Protein 6T6E (pdb70)

Radius of gyration: 10.38 Å; Cα contacts (8 Å, |Δi|>4): 105; chains: 1; bounding box: 21×29×24 Å

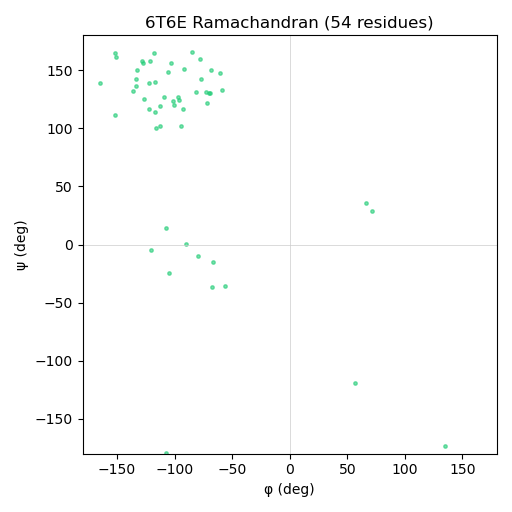Organism: Human immunodeficiency virus type 1 group M subtype B (isolate NY5) (NCBI:txid11698)

Sequence (56 aa):
HHHHHIQNFRVYYRDSRDPVWKGPAKLLWKGEGAVVIQDNSDIKVVPRRKAKIIRD

B-factor: mean 31.28, std 11.77, range [12.12, 79.7]

Structure (mmCIF, N/CA/C/O backbone):
data_6T6E
#
_entry.id   6T6E
#
_cell.length_a   49.472
_cell.length_b   49.472
_cell.length_c   39.811
_cell.angle_alpha   90.000
_cell.angle_beta   90.000
_cell.angle_gamma   120.000
#
_symmetry.space_group_name_H-M   'P 63'
#
loop_
_entity.id
_entity.type
_entity.pdbx_description
1 polymer 'Pol protein'
2 non-polymer 'NICKEL (II) ION'
3 water water
#
loop_
_atom_site.group_PDB
_atom_site.id
_atom_site.type_sy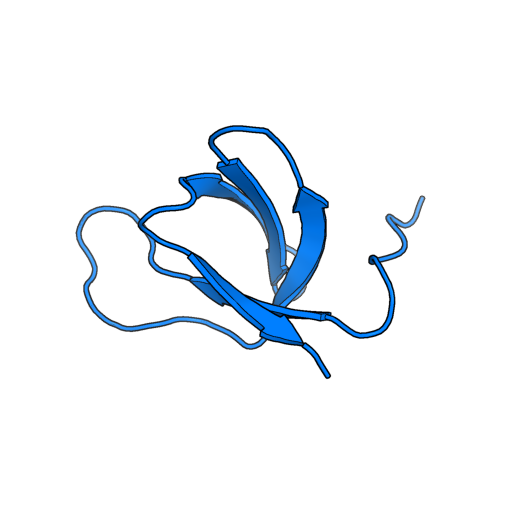mbol
_atom_site.label_atom_id
_atom_site.label_alt_id
_atom_site.label_comp_id
_atom_site.label_asym_id
_atom_site.label_entity_id
_atom_site.label_seq_id
_atom_site.pdbx_PDB_ins_code
_atom_site.Cartn_x
_atom_site.Cartn_y
_atom_site.Cartn_z
_atom_site.occupancy
_atom_site.B_iso_or_equiv
_atom_site.auth_seq_id
_atom_site.auth_comp_id
_atom_site.auth_asym_id
_atom_site.auth_atom_id
_atom_site.pdbx_PDB_model_num
ATOM 1 N N . HIS A 1 4 ? 24.779 104.514 10.383 1.00 27.36 215 HIS A N 1
ATOM 2 C CA . HIS A 1 4 ? 24.388 105.270 9.192 1.00 24.16 215 HIS A CA 1
ATOM 3 C C . HIS A 1 4 ? 22.990 104.807 8.777 1.00 23.01 215 HIS A C 1
ATOM 4 O O . HIS A 1 4 ? 22.491 103.766 9.246 1.00 23.78 215 HIS A O 1
ATOM 17 N N . HIS A 1 5 ? 22.375 105.559 7.872 1.00 21.05 216 HIS A N 1
ATOM 18 C CA . HIS A 1 5 ? 21.065 105.223 7.353 1.00 21.92 216 HIS A CA 1
ATOM 19 C C . HIS A 1 5 ? 21.046 105.342 5.834 1.00 19.99 216 HIS A C 1
ATOM 20 O O . HIS A 1 5 ? 21.538 106.324 5.275 1.00 20.78 216 HIS A O 1
ATOM 34 N N . HIS A 1 6 ? 20.441 104.355 5.177 1.00 19.36 217 HIS A N 1
ATOM 35 C CA . HIS A 1 6 ? 20.300 104.360 3.731 1.00 18.77 217 HIS A CA 1
ATOM 36 C C . HIS A 1 6 ? 18.942 104.958 3.412 1.00 20.40 217 HIS A C 1
ATOM 37 O O . HIS A 1 6 ? 17.910 104.298 3.543 1.00 22.10 217 HIS A O 1
ATOM 51 N N . HIS A 1 7 ? 18.942 106.218 3.006 1.00 18.23 218 HIS A N 1
ATOM 52 C CA . HIS A 1 7 ? 17.699 106.896 2.666 1.00 18.78 218 HIS A CA 1
ATOM 53 C C . HIS A 1 7 ? 17.130 106.323 1.387 1.00 18.21 218 HIS A C 1
ATOM 54 O O . HIS A 1 7 ? 17.830 106.187 0.377 1.00 18.85 218 HIS A O 1
ATOM 68 N N . HIS A 1 8 ? 15.850 105.979 1.430 1.00 19.09 219 HIS A N 1
ATOM 69 C CA . HIS A 1 8 ? 15.240 105.359 0.279 1.00 18.33 219 HIS A CA 1
ATOM 70 C C . HIS A 1 8 ? 14.907 106.378 -0.794 1.00 18.68 219 HIS A C 1
ATOM 71 O O . HIS A 1 8 ? 14.798 107.584 -0.555 1.00 20.78 219 HIS A O 1
ATOM 85 N N . ILE A 1 9 ? 14.756 105.868 -2.004 1.00 18.95 220 ILE A N 1
ATOM 86 C CA . ILE A 1 9 ? 14.354 106.694 -3.131 1.00 20.06 220 ILE A CA 1
ATOM 87 C C . ILE A 1 9 ? 12.881 107.052 -2.955 1.00 21.99 220 ILE A C 1
ATOM 88 O O . ILE A 1 9 ? 12.007 106.176 -2.855 1.00 21.87 220 ILE A O 1
ATOM 104 N N . GLN A 1 10 ? 12.590 108.345 -2.906 1.00 23.73 221 GLN A N 1
ATOM 105 C CA . GLN A 1 10 ? 11.244 108.768 -2.536 1.00 26.00 221 GLN A CA 1
ATOM 106 C C . GLN A 1 10 ? 10.239 108.393 -3.614 1.00 25.72 221 GLN A C 1
ATOM 107 O O . GLN A 1 10 ? 10.572 108.298 -4.798 1.00 25.34 221 GLN A O 1
ATOM 121 N N . ASN A 1 11 ? 8.995 108.153 -3.187 1.00 27.40 222 ASN A N 1
ATOM 122 C CA . ASN A 1 11 ? 7.879 107.912 -4.103 1.00 31.07 222 ASN A CA 1
ATOM 123 C C . ASN A 1 11 ? 7.957 106.552 -4.791 1.00 29.45 222 ASN A C 1
ATOM 124 O O . ASN A 1 11 ? 7.472 106.380 -5.916 1.00 29.68 222 ASN A O 1
ATOM 135 N N . PHE A 1 12 ? 8.571 105.586 -4.129 1.00 25.70 223 PHE A N 1
ATOM 136 C CA . PHE A 1 12 ? 8.571 104.212 -4.604 1.00 24.77 223 PHE A CA 1
ATOM 137 C C . PHE A 1 12 ? 8.239 103.276 -3.453 1.00 21.12 223 PHE A C 1
ATOM 138 O O . PHE A 1 12 ? 8.686 103.495 -2.323 1.00 22.42 223 PHE A O 1
ATOM 155 N N . ARG A 1 13 ? 7.476 102.231 -3.746 1.00 21.91 224 ARG A N 1
ATOM 156 C CA . ARG A 1 13 ? 7.380 101.068 -2.876 1.00 23.85 224 ARG A CA 1
ATOM 157 C C . ARG A 1 13 ? 7.670 99.865 -3.756 1.00 21.22 224 ARG A C 1
ATOM 158 O O . ARG A 1 13 ? 7.516 99.927 -4.983 1.00 23.74 224 ARG A O 1
ATOM 179 N N . VAL A 1 14 ? 8.116 98.774 -3.144 1.00 19.10 225 VAL A N 1
ATOM 180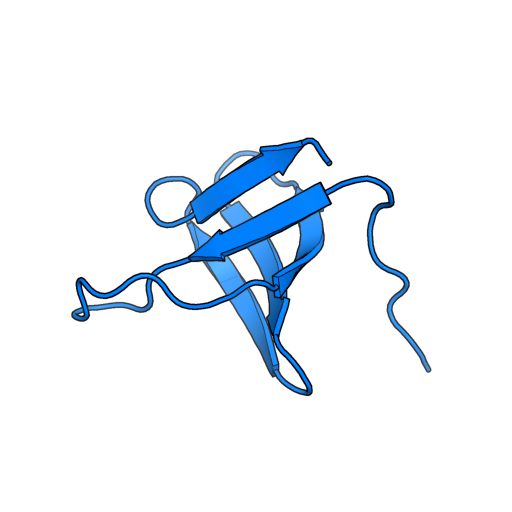 C CA . VAL A 1 14 ? 8.504 97.592 -3.897 1.00 18.52 225 VAL A CA 1
ATOM 181 C C . VAL A 1 14 ? 7.954 96.358 -3.203 1.00 18.34 225 VAL A C 1
ATOM 182 O O . VAL A 1 14 ? 8.101 96.203 -1.984 1.00 20.25 225 VAL A O 1
ATOM 195 N N . TYR A 1 15 ? 7.328 95.482 -3.972 1.00 18.98 226 TYR A N 1
ATOM 196 C CA . TYR A 1 15 ? 7.052 94.124 -3.547 1.00 19.11 226 TYR A CA 1
ATOM 197 C C . TYR A 1 15 ? 8.013 93.201 -4.293 1.00 19.33 226 TYR A C 1
ATOM 198 O O . TYR A 1 15 ? 8.418 93.499 -5.419 1.00 20.47 226 TYR A O 1
ATOM 216 N N . TYR A 1 16 ? 8.406 92.098 -3.664 1.00 19.99 227 TYR A N 1
ATOM 217 C CA . TYR A 1 16 ? 9.471 91.294 -4.243 1.00 20.18 227 TYR A CA 1
ATOM 218 C C . TYR A 1 16 ? 9.280 89.839 -3.849 1.00 21.32 227 TYR A C 1
ATOM 219 O O . TYR A 1 16 ? 8.580 89.519 -2.890 1.00 23.00 227 TYR A O 1
ATOM 237 N N . ARG A 1 17 ? 9.926 88.970 -4.611 1.00 22.11 228 ARG A N 1
ATOM 238 C CA . ARG A 1 17 ? 9.958 87.542 -4.309 1.00 22.88 228 ARG A CA 1
ATOM 239 C C . ARG A 1 17 ? 11.385 87.104 -4.028 1.00 24.09 228 ARG A C 1
ATOM 240 O O . ARG A 1 17 ? 12.322 87.552 -4.695 1.00 23.35 228 ARG A O 1
ATOM 261 N N . ASP A 1 18 ? 11.531 86.231 -3.036 1.00 27.04 229 ASP A N 1
ATOM 262 C CA . ASP A 1 18 ? 12.774 85.532 -2.804 1.00 31.64 229 ASP A CA 1
ATOM 263 C C . ASP A 1 18 ? 12.839 84.288 -3.680 1.00 37.43 229 ASP A C 1
ATOM 264 O O . ASP A 1 18 ? 11.839 83.832 -4.234 1.00 38.34 229 ASP A O 1
ATOM 273 N N . SER A 1 19 ? 14.038 83.726 -3.793 1.00 41.44 230 SER A N 1
ATOM 274 C CA . SER A 1 19 ? 14.224 82.528 -4.595 1.00 45.19 230 SER A CA 1
ATOM 275 C C . SER A 1 19 ? 13.340 81.407 -4.070 1.00 45.39 230 SER A C 1
ATOM 276 O O . SER A 1 19 ? 13.255 81.181 -2.860 1.00 46.72 230 SER A O 1
ATOM 284 N N . ARG A 1 20 ? 12.644 80.738 -4.989 1.00 44.52 231 A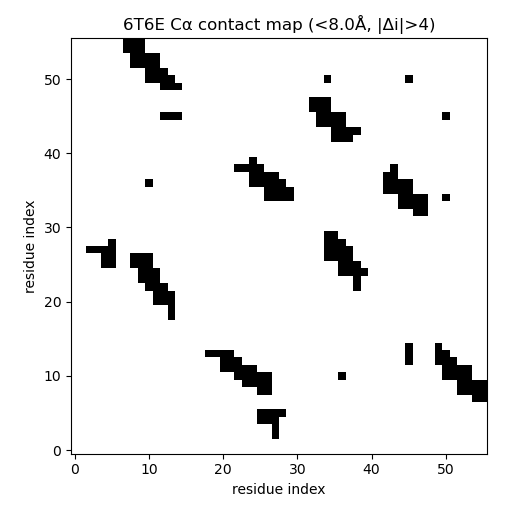RG A N 1
ATOM 285 C CA . ARG A 1 20 ? 11.916 79.505 -4.686 1.00 42.66 231 ARG A CA 1
ATOM 286 C C . ARG A 1 20 ? 10.749 79.752 -3.728 1.00 37.04 231 ARG A C 1
ATOM 287 O O . ARG A 1 20 ? 10.439 78.919 -2.879 1.00 35.38 231 ARG A O 1
ATOM 308 N N . ASP A 1 21 ? 10.090 80.906 -3.874 1.00 34.38 232 ASP A N 1
ATOM 309 C CA . ASP A 1 21 ? 8.947 81.283 -3.048 1.00 31.10 232 ASP A CA 1
ATOM 310 C C . ASP A 1 21 ? 8.039 82.204 -3.856 1.00 29.69 232 ASP A C 1
ATOM 311 O O . ASP A 1 21 ? 8.417 83.346 -4.139 1.00 30.02 232 ASP A O 1
ATOM 320 N N . PRO A 1 22 ? 6.838 81.763 -4.230 1.00 25.98 233 PRO A N 1
ATOM 321 C CA . PRO A 1 22 ? 5.995 82.564 -5.124 1.00 27.61 233 PRO A CA 1
ATOM 322 C C . PRO A 1 22 ? 5.244 83.700 -4.446 1.00 27.87 233 PRO A C 1
ATOM 323 O O . PRO A 1 22 ? 4.670 84.533 -5.154 1.00 29.01 233 PRO A O 1
ATOM 334 N N . VAL A 1 23 ? 5.229 83.776 -3.120 1.00 26.20 234 VAL A N 1
ATOM 335 C CA . VAL A 1 23 ? 4.414 84.777 -2.441 1.00 29.74 234 VAL A CA 1
ATOM 336 C C . VAL A 1 23 ? 5.152 86.116 -2.443 1.00 26.57 234 VAL A C 1
ATOM 337 O O . VAL A 1 23 ? 6.341 86.191 -2.115 1.00 28.90 234 VAL A O 1
ATOM 350 N N . TRP A 1 24 ? 4.452 87.175 -2.835 1.00 26.59 235 TRP A N 1
ATOM 351 C CA . TRP A 1 24 ? 5.066 88.498 -2.870 1.00 25.75 235 TRP A CA 1
ATOM 352 C C . TRP A 1 24 ? 5.258 89.028 -1.458 1.00 25.85 235 TRP A C 1
ATOM 353 O O . TRP A 1 24 ? 4.331 89.025 -0.647 1.00 30.06 235 TRP A O 1
ATOM 374 N N . LYS A 1 25 ? 6.454 89.521 -1.171 1.00 23.23 236 LYS A N 1
ATOM 375 C CA . LYS A 1 25 ? 6.767 90.138 0.107 1.00 22.75 236 LYS A CA 1
ATOM 376 C C . LYS A 1 25 ? 6.790 91.653 -0.045 1.00 21.36 236 LYS A C 1
ATOM 377 O O . LYS A 1 25 ? 7.018 92.187 -1.130 1.00 21.96 236 LYS A O 1
ATOM 396 N N . GLY A 1 26 ? 6.574 92.341 1.066 1.00 22.57 237 GLY A N 1
ATOM 397 C CA . GLY A 1 26 ? 6.551 93.785 1.070 1.00 22.71 237 GLY A CA 1
ATOM 398 C C . GLY A 1 26 ? 5.378 94.336 1.865 1.00 22.59 237 GLY A C 1
ATOM 399 O O . GLY A 1 26 ? 4.629 93.586 2.498 1.00 26.96 237 GLY A O 1
ATOM 403 N N . PRO A 1 27 ? 5.171 95.664 1.826 1.00 23.04 238 PRO A N 1
ATOM 404 C CA . PRO A 1 27 ? 5.892 96.619 0.979 1.00 21.32 238 PRO A CA 1
ATOM 405 C C . PRO A 1 27 ? 7.282 96.940 1.520 1.00 21.23 238 PRO A C 1
ATOM 406 O O . PRO A 1 27 ? 7.477 97.000 2.738 1.00 23.45 238 PRO A O 1
ATOM 417 N N . ALA A 1 28 ? 8.239 97.103 0.604 1.00 18.91 239 ALA A N 1
ATOM 418 C CA . ALA A 1 28 ? 9.605 97.467 0.929 1.00 17.80 239 ALA A CA 1
ATOM 419 C C . ALA A 1 28 ? 9.940 98.812 0.299 1.00 17.12 239 ALA A C 1
ATOM 420 O O . ALA A 1 28 ? 9.259 99.285 -0.606 1.00 20.23 239 ALA A O 1
ATOM 427 N N . LYS A 1 29 ? 11.030 99.404 0.763 1.00 16.82 240 LYS A N 1
ATOM 428 C CA . LYS A 1 29 ? 11.558 100.637 0.199 1.00 18.17 240 LYS A CA 1
ATOM 429 C C . LYS A 1 29 ? 12.579 100.316 -0.885 1.00 16.86 240 LYS A C 1
ATOM 430 O O . LYS A 1 29 ? 13.246 99.282 -0.843 1.00 18.14 240 LYS A O 1
ATOM 449 N N . LEU A 1 30 ? 12.697 101.222 -1.849 1.00 17.51 241 LEU A N 1
ATOM 450 C CA . LEU A 1 30 ? 13.661 101.092 -2.939 1.00 16.89 241 LEU A CA 1
ATOM 451 C C . LEU A 1 30 ? 14.905 101.894 -2.578 1.00 17.52 241 LEU A C 1
ATOM 452 O O . LEU A 1 30 ? 14.806 103.085 -2.275 1.00 18.75 241 LEU A O 1
ATOM 468 N N . LEU A 1 31 ? 16.067 101.228 -2.581 1.00 17.10 242 LEU A N 1
ATOM 469 C CA . LEU A 1 31 ? 17.333 101.907 -2.288 1.00 17.73 242 LEU A CA 1
ATOM 470 C C . LEU A 1 31 ? 18.203 102.159 -3.511 1.00 18.06 242 LEU A C 1
ATOM 471 O O . LEU A 1 31 ? 19.030 103.075 -3.479 1.00 20.09 242 LEU A O 1
ATOM 487 N N . TRP A 1 32 ? 18.052 101.364 -4.577 1.00 16.87 243 TRP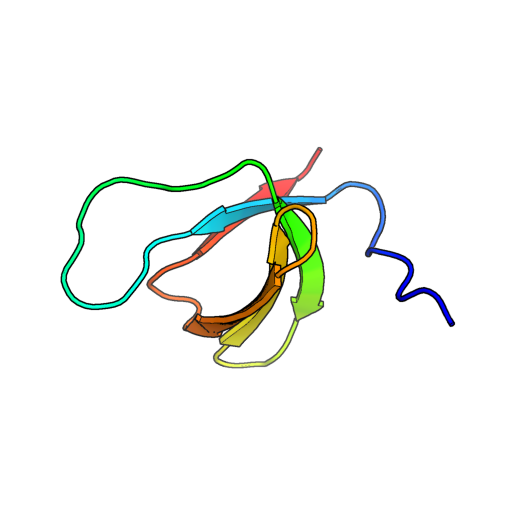 A N 1
ATOM 488 C CA . TRP A 1 32 ? 18.927 101.496 -5.732 1.00 18.14 243 TRP A CA 1
ATOM 489 C C . TRP A 1 32 ? 18.290 100.751 -6.900 1.00 18.46 243 TRP A C 1
ATOM 490 O O . TRP A 1 32 ? 17.708 99.678 -6.706 1.00 18.22 243 TRP A O 1
ATOM 511 N N . LYS A 1 33 ? 18.357 101.348 -8.095 1.00 21.19 244 LYS A N 1
ATOM 512 C CA . LYS A 1 33 ? 17.820 100.748 -9.316 1.00 26.06 244 LYS A CA 1
ATOM 513 C C . LYS A 1 33 ? 18.994 100.517 -10.257 1.00 24.80 244 LYS A C 1
ATOM 514 O O . LYS A 1 33 ? 19.619 101.479 -10.714 1.00 26.80 244 LYS A O 1
ATOM 533 N N . GLY A 1 34 ? 19.306 99.255 -10.537 1.00 24.25 245 GLY A N 1
ATOM 534 C CA . GLY A 1 34 ? 20.315 98.916 -11.514 1.00 26.74 245 GLY A CA 1
ATOM 535 C C . GLY A 1 34 ? 19.671 98.362 -12.772 1.00 30.01 245 GLY A C 1
ATOM 536 O O . GLY A 1 34 ? 18.454 98.235 -12.880 1.00 31.54 245 GLY A O 1
ATOM 540 N N . GLU A 1 35 ? 20.524 98.010 -13.739 1.00 32.82 246 GLU A N 1
ATOM 541 C CA . GLU A 1 35 ? 20.010 97.611 -15.046 1.0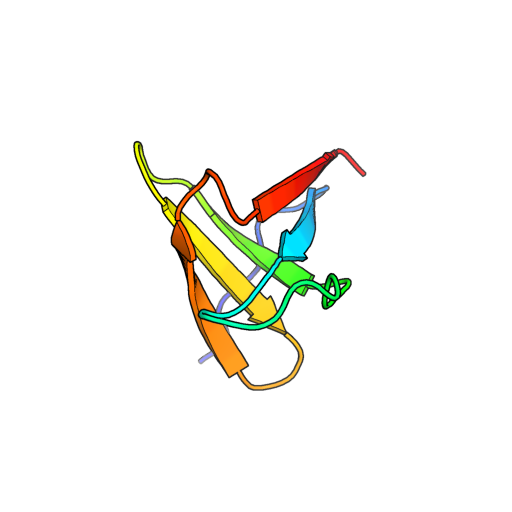0 35.84 246 GLU A CA 1
ATOM 542 C C . GLU A 1 35 ? 19.247 96.295 -14.967 1.00 32.96 246 GLU A C 1
ATOM 543 O O . GLU A 1 35 ? 18.242 96.111 -15.665 1.00 36.43 246 GLU A O 1
ATOM 555 N N . GLY A 1 36 ? 19.714 95.367 -14.135 1.00 26.20 247 GLY A N 1
ATOM 556 C CA . GLY A 1 36 ? 19.109 94.055 -14.040 1.00 24.94 247 GLY A CA 1
ATOM 557 C C . GLY A 1 36 ? 18.592 93.702 -12.661 1.00 23.17 247 GLY A C 1
ATOM 558 O O . GLY A 1 36 ? 17.983 92.649 -12.489 1.00 24.42 247 GLY A O 1
ATOM 562 N N . ALA A 1 37 ? 18.818 94.560 -11.673 1.00 20.82 248 ALA A N 1
ATOM 563 C CA . ALA A 1 37 ? 18.423 94.254 -10.307 1.00 19.39 248 ALA A CA 1
ATOM 564 C C . ALA A 1 37 ? 18.135 95.544 -9.550 1.00 17.94 248 ALA A C 1
ATOM 565 O O . ALA A 1 37 ? 18.508 96.636 -9.976 1.00 19.44 248 ALA A O 1
ATOM 572 N N . VAL A 1 38 ? 17.476 95.393 -8.407 1.00 18.08 249 VAL A N 1
ATOM 573 C CA . VAL A 1 38 ? 17.203 96.499 -7.510 1.00 18.67 249 VAL A CA 1
ATOM 574 C C . VAL A 1 38 ? 17.658 96.116 -6.108 1.00 16.87 249 VAL A C 1
ATOM 575 O O . VAL A 1 38 ? 17.802 94.938 -5.761 1.00 18.08 249 VAL A O 1
ATOM 588 N N . VAL A 1 39 ? 17.904 97.145 -5.305 1.00 15.35 250 VAL A N 1
ATOM 589 C CA . VAL A 1 39 ? 18.199 96.992 -3.888 1.00 15.94 250 VAL A CA 1
ATOM 590 C C . VAL A 1 39 ? 16.996 97.505 -3.121 1.00 16.78 250 VAL A C 1
ATOM 591 O O . VAL A 1 39 ? 16.524 98.627 -3.362 1.00 16.98 250 VAL A O 1
ATOM 604 N N . ILE A 1 40 ? 16.475 96.683 -2.221 1.00 17.14 251 ILE A N 1
ATOM 605 C CA . ILE A 1 40 ? 15.312 97.034 -1.419 1.00 17.66 251 ILE A CA 1
ATOM 606 C C . ILE A 1 40 ? 15.684 96.956 0.050 1.00 17.09 251 ILE A C 1
ATOM 607 O O . ILE A 1 40 ? 16.633 96.273 0.445 1.00 17.92 251 ILE A O 1
ATOM 623 N N . GLN A 1 41 ? 14.910 97.672 0.867 1.00 16.63 252 GLN A N 1
ATOM 624 C CA . GLN A 1 41 ? 15.008 97.569 2.317 1.00 15.90 252 GLN A CA 1
ATOM 625 C C . GLN A 1 41 ? 13.642 97.174 2.871 1.00 16.21 252 GLN A C 1
ATOM 626 O O . GLN A 1 41 ? 12.666 97.908 2.708 1.00 17.88 252 GLN A O 1
ATOM 640 N N . ASP A 1 42 ? 13.580 95.995 3.482 1.00 19.49 253 ASP A N 1
ATOM 641 C CA . ASP A 1 42 ? 12.356 95.472 4.087 1.00 21.41 253 ASP A CA 1
ATOM 642 C C . ASP A 1 42 ? 12.645 95.362 5.581 1.00 20.94 253 ASP A C 1
ATOM 643 O O . ASP A 1 42 ? 13.300 94.421 6.028 1.00 20.87 253 ASP A O 1
ATOM 652 N N . ASN A 1 43 ? 12.170 96.340 6.355 1.00 23.02 254 ASN A N 1
ATOM 653 C CA . ASN A 1 43 ? 12.502 96.463 7.778 1.00 24.21 254 ASN A CA 1
ATOM 654 C C . ASN A 1 43 ? 14.014 96.538 7.920 1.00 25.21 254 ASN A C 1
ATOM 655 O O . ASN A 1 43 ? 14.616 97.489 7.382 1.00 27.59 254 ASN A O 1
ATOM 666 N N . SER A 1 44 ? 14.679 95.621 8.620 1.00 25.80 255 SER A N 1
ATOM 667 C CA . SER A 1 44 ? 16.121 95.712 8.803 1.00 26.67 255 SER A CA 1
ATOM 668 C C . SER A 1 44 ? 16.916 94.993 7.719 1.00 23.87 255 SER A C 1
ATOM 669 O O . SER A 1 44 ? 18.147 95.039 7.752 1.00 26.17 255 SER A O 1
ATOM 677 N N . ASP A 1 45 ? 16.250 94.376 6.743 1.00 22.38 256 ASP A N 1
ATOM 678 C CA . ASP A 1 45 ? 16.913 93.568 5.729 1.00 21.33 256 ASP A CA 1
ATOM 679 C C . ASP A 1 45 ? 17.058 94.356 4.438 1.00 19.72 256 ASP A C 1
ATOM 680 O O . ASP A 1 45 ? 16.059 94.753 3.835 1.00 21.93 256 ASP A O 1
ATOM 689 N N . ILE A 1 46 ? 18.298 94.545 3.994 1.00 17.69 257 ILE A N 1
ATOM 690 C CA . ILE A 1 46 ? 18.586 95.119 2.686 1.00 16.22 257 ILE A CA 1
ATOM 691 C C . ILE A 1 46 ? 18.960 93.981 1.749 1.00 17.89 257 ILE A C 1
ATOM 692 O O . ILE A 1 46 ? 19.875 93.201 2.041 1.00 18.40 257 ILE A O 1
ATOM 708 N N . LYS A 1 47 ? 18.230 93.863 0.638 1.00 17.63 258 LYS A N 1
ATOM 709 C CA . LYS A 1 47 ? 18.344 92.715 -0.242 1.00 18.91 258 LYS A CA 1
ATOM 710 C C . LYS A 1 47 ? 18.468 93.147 -1.695 1.00 16.42 258 LYS A C 1
ATOM 711 O O . LYS A 1 47 ? 17.914 94.172 -2.112 1.00 17.59 258 LYS A O 1
ATOM 730 N N . VAL A 1 48 ? 19.171 92.325 -2.465 1.00 16.08 259 VAL A N 1
ATOM 731 C CA . VAL A 1 48 ? 19.284 92.480 -3.906 1.00 16.35 259 VAL A CA 1
ATOM 732 C C . VAL A 1 48 ? 18.271 91.553 -4.549 1.00 17.33 259 VAL A C 1
ATOM 733 O O . VAL A 1 48 ? 18.254 90.345 -4.271 1.00 18.82 259 VAL A O 1
ATOM 746 N N . VAL A 1 49 ? 17.439 92.118 -5.425 1.00 16.95 260 VAL A N 1
ATOM 747 C CA . VAL A 1 49 ? 16.343 91.394 -6.066 1.00 17.78 260 VAL A CA 1
ATOM 748 C C . VAL A 1 49 ? 16.459 91.566 -7.574 1.00 18.31 260 VAL A C 1
ATOM 749 O O . VAL A 1 49 ? 16.508 92.715 -8.053 1.00 18.97 260 VAL A O 1
ATOM 762 N N . PRO A 1 50 ? 16.509 90.487 -8.367 1.00 18.81 261 PRO A N 1
ATOM 763 C CA . PRO A 1 50 ? 16.489 90.646 -9.827 1.00 19.12 261 PRO A CA 1
ATOM 764 C C . PRO A 1 50 ? 15.206 91.343 -10.258 1.00 19.25 261 PRO A C 1
ATOM 765 O O . PRO A 1 50 ? 14.160 91.161 -9.651 1.00 19.49 261 PRO A O 1
ATOM 776 N N . ARG A 1 51 ? 15.292 92.128 -11.328 1.00 20.69 262 ARG A N 1
ATOM 777 C CA . ARG A 1 51 ? 14.124 92.883 -11.761 1.00 22.05 262 ARG A CA 1
ATOM 778 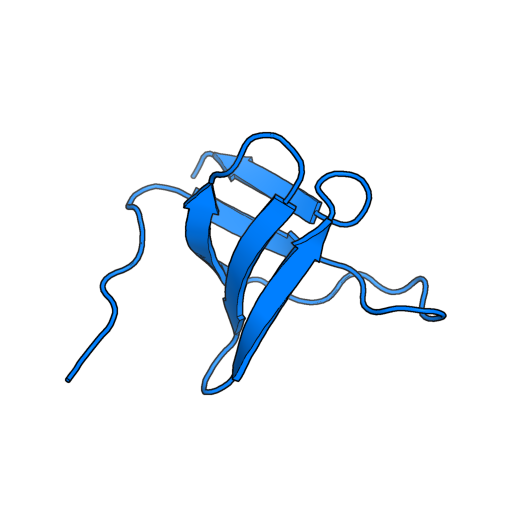C C . ARG A 1 51 ? 12.920 91.994 -12.016 1.00 21.47 262 ARG A C 1
ATOM 779 O O . ARG A 1 51 ? 11.790 92.406 -11.739 1.00 24.63 262 ARG A O 1
ATOM 800 N N . ARG A 1 52 ? 13.128 90.781 -12.526 1.00 20.98 263 ARG A N 1
ATOM 801 C CA . ARG A 1 52 ? 11.991 89.910 -12.820 1.00 22.44 263 ARG A CA 1
ATOM 802 C C . ARG A 1 52 ? 11.259 89.467 -11.558 1.00 23.52 263 ARG A C 1
ATOM 803 O O . ARG A 1 52 ? 10.121 88.982 -11.655 1.00 25.36 263 ARG A O 1
ATOM 824 N N . LYS A 1 53 ? 11.878 89.632 -10.384 1.00 22.25 264 LYS A N 1
ATOM 825 C CA . LYS A 1 53 ? 11.271 89.264 -9.108 1.00 21.95 264 LYS A CA 1
ATOM 826 C C . LYS A 1 53 ? 10.847 90.478 -8.296 1.00 21.24 264 LYS A C 1
ATOM 827 O O . LYS A 1 53 ? 10.587 90.363 -7.087 1.00 21.27 264 LYS A O 1
ATOM 846 N N . ALA A 1 54 ? 10.790 91.648 -8.924 1.00 20.89 265 ALA A N 1
ATOM 847 C CA . ALA A 1 54 ? 10.447 92.883 -8.237 1.00 21.50 265 ALA A CA 1
ATOM 848 C C . ALA A 1 54 ? 9.230 93.499 -8.895 1.00 23.02 265 ALA A C 1
ATOM 849 O O . ALA A 1 54 ? 9.116 93.505 -10.124 1.00 25.45 265 ALA A O 1
ATOM 856 N N . LYS A 1 55 ? 8.335 94.008 -8.056 1.00 24.53 266 LYS A N 1
ATOM 857 C CA . LYS A 1 55 ? 7.188 94.802 -8.473 1.00 25.37 266 LYS A CA 1
ATOM 858 C C . LYS A 1 55 ? 7.422 96.211 -7.955 1.00 22.44 266 LYS A C 1
ATOM 859 O O . LYS A 1 55 ? 7.209 96.499 -6.769 1.00 20.61 266 LYS A O 1
ATOM 878 N N . ILE A 1 56 ? 7.845 97.082 -8.849 1.00 24.37 267 ILE A N 1
ATOM 879 C CA . ILE A 1 56 ? 8.199 98.444 -8.491 1.00 24.37 267 ILE A CA 1
ATOM 880 C C . ILE A 1 56 ? 6.958 99.305 -8.683 1.00 24.11 267 ILE A C 1
ATOM 881 O O . ILE A 1 56 ? 6.465 99.460 -9.799 1.00 24.53 267 ILE A O 1
ATOM 897 N N . ILE A 1 57 ? 6.459 99.869 -7.597 1.00 23.45 268 ILE A N 1
ATOM 898 C CA . ILE A 1 57 ? 5.199 100.601 -7.611 1.00 24.41 268 ILE A CA 1
ATOM 899 C C . ILE A 1 57 ? 5.496 102.067 -7.355 1.00 27.07 268 ILE A C 1
ATOM 900 O O . ILE A 1 57 ? 6.044 102.430 -6.305 1.00 28.73 268 ILE A O 1
ATOM 916 N N . ARG A 1 58 ? 5.149 102.902 -8.327 1.00 28.52 269 ARG A N 1
ATOM 917 C CA . ARG A 1 58 ? 5.221 104.342 -8.153 1.00 32.57 269 ARG A CA 1
ATOM 918 C C . ARG A 1 58 ? 4.154 104.775 -7.157 1.00 32.90 269 ARG A C 1
ATOM 919 O O . ARG A 1 58 ? 2.981 104.408 -7.287 1.00 33.86 269 ARG A O 1
ATOM 940 N N . ASP A 1 59 ? 4.563 105.560 -6.170 1.00 36.30 270 ASP A N 1
ATOM 941 C CA . ASP A 1 59 ? 3.697 105.938 -5.063 1.00 42.49 270 ASP A CA 1
ATOM 942 C C . ASP A 1 59 ? 3.909 107.422 -4.788 1.00 44.67 270 ASP A C 1
ATOM 943 O O . ASP A 1 59 ? 3.519 107.932 -3.740 1.00 46.69 270 ASP A O 1
#

GO terms:
  GO:0005546 phosphatidylinositol-4,5-bisphosphate binding (F, IDA)
  GO:0005515 protein binding (F, IPI)
  GO:0042802 identical protein binding (F, IPI)

CATH classification: 2.30.30.10

Foldseek 3Di:
DDQDFDPQKFKWFDDPPGPDTDDRWTWRADDPFWTWTHHPPDIDIGGPVGMDIDGD

Nearest PDB structures (foldseek):
  6t6e-assembly1_A  TM=1.018E+00  e=6.570E-10  Human immunodeficiency virus 1
  6t6i-assembly1_A  TM=1.010E+00  e=8.738E-10  Human immunodeficiency virus 1
  6t6j-assembly1_C  TM=9.896E-01  e=9.053E-09  Human immunodeficiency virus 1
  8buv-assembly1_A  TM=9.582E-01  e=1.398E-07  Human immunodeficiency virus 1
  1ex4-assembly1_A  TM=9.523E-01  e=2.473E-07  Human immunodeficiency virus 1

InterPro domains:
  IPR000071 Immunodeficiency lentiviral matrix, N-terminal [PF00540] (2-132)
  IPR000071 Immunodeficiency lentiviral matrix, N-terminal [PR00234] (4-20)
  IPR000071 Immunodeficiency lentiviral matrix, N-terminal [PR00234] (22-40)
  IPR000071 Immunodeficiency lentiviral matrix, N-terminal [PR00234] (42-57)
  IPR000071 Immunodeficiency lentiviral matrix, N-terminal [PR00234] (70-89)
  IPR000071 Immunodeficiency lentiviral matrix, N-terminal [PR00234] (89-102)
  IPR000477 Reverse transcriptase domain [PF00078] (650-821)
  IPR000477 Reverse transcriptase domain [PS50878] (631-821)
  IPR001037 Integrase, C-terminal, retroviral [PF00552] (1372-1415)
  IPR001037 Integrase, C-terminal, retroviral [PS51027] (1370-1417)
  IPR001584 Integrase, catalytic core [PF00665] (1204-1292)
  IPR001584 Integrase, catalytic core [PS50994] (1201-1351)
  IPR001878 Zinc finger, CCHC-type [PF00098] (391-406)
  IPR001878 Zinc finger, CCHC-type [PF00098] (412-428)
  IPR001878 Zinc finger, CCHC-type [PS50158] (391-406)
  IPR001878 Zinc finger, CCHC-type [PS50158] (413-428)
  IPR001878 Zinc finger, CCHC-type [SM00343] (391-407)
  IPR001878 Zinc finger, CCHC-type [SM00343] (412-428)
  IPR001969 Aspartic peptidase, active site [PS00141] 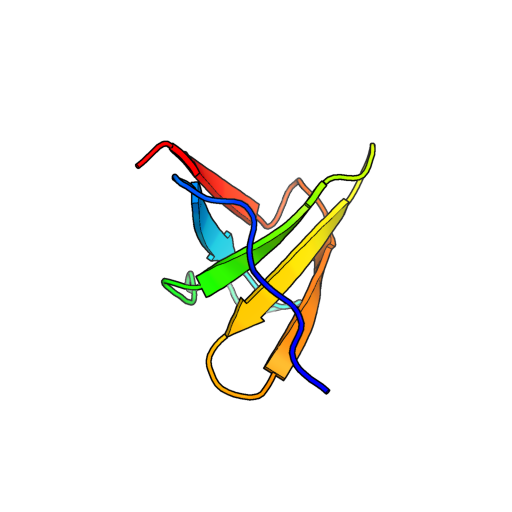(510-521)
  IPR001995 Peptidase A2A, retrovirus, catalytic [PS50175] (508-577)

Secondary structure (DSSP, 8-state):
---PPPTTEEEEE--TT--SPEEEEEEEEE-SSEEEEEETTEEEEEEGGGEEEEE-

Solvent-accessible surface area: 4246 Å² total; per-residue (Å²): 208,109,90,148,56,62,120,99,23,99,0,60,0,57,46,77,238,54,116,93,100,69,34,82,5,101,0,24,161,82,23,179,51,33,0,34,0,35,24,134,110,78,79,54,111,5,43,94,181,35,16,114,58,68,175,100